Protein AF-A0A7C2QE34-F1 (afdb_monomer)

Nearest PDB structures (foldseek):
  6n90-assembly1_B  TM=3.747E-01  e=2.662E-01  Agrobacterium tumefaciens
  5ja9-assembly2_D  TM=2.965E-01  e=1.033E+00  Vibrio cholerae O1 biovar El Tor str. N16961

Sequence (164 aa):
MEIRVVDKAGKTLPSAQEALEALGLRELWKSIINVPYGEVAKAIAALLEFCDLYPTEEGSWRGSLGYGVAVHLKKDRDRWLVEVAVPFEYDEGTALLLKRMESLTEDVERVKRAIGTLDDRIEELETLLRKGGEEEEEGMDEEAAERLAEVMEKLSKILGERKR

Structure (mmCIF, N/CA/C/O backbone):
data_AF-A0A7C2QE34-F1
#
_entry.id   AF-A0A7C2QE34-F1
#
loop_
_atom_site.group_PDB
_atom_site.id
_atom_site.type_symbol
_atom_site.label_atom_id
_atom_site.label_alt_id
_atom_site.label_comp_id
_atom_site.label_asym_id
_atom_site.label_entity_id
_atom_site.label_seq_id
_atom_site.pdbx_PDB_ins_code
_atom_site.Cartn_x
_atom_site.Cartn_y
_atom_site.Cartn_z
_atom_site.occupancy
_atom_site.B_iso_or_equiv
_atom_site.auth_seq_id
_atom_site.auth_comp_id
_atom_site.auth_asym_id
_atom_site.auth_atom_id
_atom_site.pdbx_PDB_model_num
ATOM 1 N N . MET A 1 1 ? 17.418 0.022 -2.327 1.00 87.00 1 MET A N 1
ATOM 2 C CA . MET A 1 1 ? 16.814 -0.405 -3.609 1.00 87.00 1 MET A CA 1
ATOM 3 C C . MET A 1 1 ? 16.168 0.823 -4.221 1.00 87.00 1 MET A C 1
ATOM 5 O O . MET A 1 1 ? 15.774 1.695 -3.457 1.00 87.00 1 MET A O 1
ATOM 9 N N . GLU A 1 2 ? 16.061 0.937 -5.543 1.00 90.44 2 GLU A N 1
ATOM 10 C CA . GLU A 1 2 ? 15.255 2.016 -6.132 1.00 90.44 2 GLU A CA 1
ATOM 11 C C . GLU A 1 2 ? 13.801 1.556 -6.265 1.00 90.44 2 GLU A C 1
ATOM 13 O O . GLU A 1 2 ? 13.545 0.430 -6.693 1.00 90.44 2 GLU A O 1
ATOM 18 N N . ILE A 1 3 ? 12.862 2.428 -5.899 1.00 93.75 3 ILE A N 1
ATOM 19 C CA . ILE A 1 3 ? 11.430 2.211 -6.095 1.00 93.75 3 ILE A CA 1
ATOM 20 C C . ILE A 1 3 ? 10.917 3.343 -6.978 1.00 93.75 3 ILE A C 1
ATOM 22 O O . ILE A 1 3 ? 11.118 4.516 -6.663 1.00 93.75 3 ILE A O 1
ATOM 26 N N . ARG A 1 4 ? 10.261 2.996 -8.082 1.00 94.81 4 ARG A N 1
ATOM 27 C CA . ARG A 1 4 ? 9.604 3.943 -8.986 1.00 94.81 4 ARG A CA 1
ATOM 28 C C . ARG A 1 4 ? 8.114 3.670 -8.969 1.00 94.81 4 ARG A C 1
ATOM 30 O O . ARG A 1 4 ? 7.709 2.515 -9.011 1.00 94.81 4 ARG A O 1
ATOM 37 N N . VAL A 1 5 ? 7.308 4.722 -8.952 1.00 93.81 5 VAL A N 1
ATOM 38 C CA . VAL A 1 5 ? 5.875 4.610 -9.234 1.00 93.81 5 VAL A CA 1
ATOM 39 C C . VAL A 1 5 ? 5.650 5.193 -10.617 1.00 93.81 5 VAL A C 1
ATOM 41 O O . VAL A 1 5 ? 6.125 6.296 -10.894 1.00 93.81 5 VAL A O 1
ATOM 44 N N . VAL A 1 6 ? 4.978 4.444 -11.482 1.00 94.75 6 VAL A N 1
ATOM 45 C CA . VAL A 1 6 ? 4.633 4.864 -12.841 1.00 94.75 6 VAL A CA 1
ATOM 46 C C . VAL A 1 6 ? 3.124 4.864 -13.002 1.00 94.75 6 VAL A C 1
ATOM 48 O O . VAL A 1 6 ? 2.434 3.976 -12.502 1.00 94.75 6 VAL A O 1
ATOM 51 N N . ASP A 1 7 ? 2.607 5.879 -13.675 1.00 93.19 7 ASP A N 1
ATOM 52 C CA . ASP A 1 7 ? 1.186 5.974 -13.974 1.00 93.19 7 ASP A CA 1
ATOM 53 C C . ASP A 1 7 ? 0.800 5.151 -15.214 1.00 93.19 7 ASP A C 1
ATOM 55 O O . ASP A 1 7 ? 1.642 4.522 -15.865 1.00 93.19 7 ASP A O 1
ATOM 59 N N . LYS A 1 8 ? -0.488 5.161 -15.565 1.00 91.81 8 LYS A N 1
ATOM 60 C CA . LYS A 1 8 ? -1.010 4.446 -16.737 1.00 91.81 8 LYS A CA 1
ATOM 61 C C . LYS A 1 8 ? -0.363 4.888 -18.059 1.00 91.81 8 LYS A C 1
ATOM 63 O O . LYS A 1 8 ? -0.275 4.084 -18.986 1.00 91.81 8 LYS A O 1
ATOM 68 N N . ALA A 1 9 ? 0.088 6.139 -18.153 1.00 90.75 9 ALA A N 1
ATOM 69 C CA . ALA A 1 9 ? 0.791 6.672 -19.318 1.00 90.75 9 ALA A CA 1
ATOM 70 C C . ALA A 1 9 ? 2.294 6.319 -19.316 1.00 90.75 9 ALA A C 1
ATOM 72 O O . ALA A 1 9 ? 3.016 6.681 -20.246 1.00 90.75 9 ALA A O 1
ATOM 73 N N . GLY A 1 10 ? 2.777 5.608 -18.292 1.00 89.62 10 GLY A N 1
ATOM 74 C CA . GLY A 1 10 ? 4.185 5.263 -18.110 1.00 89.62 10 GLY A CA 1
ATOM 75 C C . GLY A 1 10 ? 5.027 6.419 -17.568 1.00 89.62 10 GLY A C 1
ATOM 76 O O . GLY A 1 10 ? 6.257 6.351 -17.601 1.00 89.62 10 GLY A O 1
ATOM 77 N N . LYS A 1 11 ? 4.397 7.491 -17.077 1.00 91.75 11 LYS A N 1
ATOM 78 C CA . LYS A 1 11 ? 5.093 8.632 -16.484 1.00 91.75 11 LYS A CA 1
ATOM 79 C C . LYS A 1 11 ? 5.505 8.287 -15.058 1.00 91.75 11 LYS A C 1
ATOM 81 O O . LYS A 1 11 ? 4.671 7.930 -14.230 1.00 91.75 11 LYS A O 1
ATOM 86 N N . THR A 1 12 ? 6.790 8.445 -14.756 1.00 91.94 12 THR A N 1
ATOM 87 C CA . THR A 1 12 ? 7.309 8.296 -13.392 1.00 91.94 12 THR A CA 1
ATOM 88 C C . THR A 1 12 ? 6.853 9.460 -12.518 1.00 91.94 12 THR A C 1
ATOM 90 O O . THR A 1 12 ? 7.025 10.628 -12.880 1.00 91.94 12 THR A O 1
ATOM 93 N N . LEU A 1 13 ? 6.293 9.147 -11.353 1.00 88.38 13 LEU A N 1
ATOM 94 C CA . LEU A 1 13 ? 5.865 10.147 -10.383 1.00 88.38 13 LEU A CA 1
ATOM 95 C C . LEU A 1 13 ? 7.080 10.773 -9.665 1.00 88.38 13 LEU A C 1
ATOM 97 O O . LEU A 1 13 ? 8.072 10.078 -9.436 1.00 88.38 13 LEU A O 1
ATOM 101 N N . PRO A 1 14 ? 7.012 12.057 -9.255 1.00 83.38 14 PRO A N 1
ATOM 102 C CA . PRO A 1 14 ? 8.139 12.750 -8.619 1.00 83.38 14 PRO A CA 1
ATOM 103 C C . PRO A 1 14 ? 8.567 12.157 -7.270 1.00 83.38 14 PRO A C 1
ATOM 105 O O . PRO A 1 14 ? 9.751 12.173 -6.945 1.00 83.38 14 PRO A O 1
ATOM 108 N N . SER A 1 15 ? 7.612 11.641 -6.489 1.00 87.38 15 SER A N 1
ATOM 109 C CA . SER A 1 15 ? 7.858 11.013 -5.189 1.00 87.38 15 SER A CA 1
ATOM 110 C C . SER A 1 15 ? 7.168 9.654 -5.130 1.00 87.38 15 SER A C 1
ATOM 112 O O . SER A 1 15 ? 5.945 9.562 -5.029 1.00 87.38 15 SER A O 1
ATOM 114 N N . ALA A 1 16 ? 7.962 8.584 -5.206 1.00 89.56 16 ALA A N 1
ATOM 115 C CA . ALA A 1 16 ? 7.467 7.218 -5.063 1.00 89.56 16 ALA A CA 1
ATOM 116 C C . ALA A 1 16 ? 6.955 6.941 -3.640 1.00 89.56 16 ALA A C 1
ATOM 118 O O . ALA A 1 16 ? 5.975 6.218 -3.481 1.00 89.56 16 ALA A O 1
ATOM 119 N N . GLN A 1 17 ? 7.583 7.543 -2.624 1.00 90.50 17 GLN A N 1
ATOM 120 C CA . GLN A 1 17 ? 7.159 7.407 -1.233 1.00 90.50 17 GLN A CA 1
ATOM 121 C C . GLN A 1 17 ? 5.750 7.969 -1.035 1.00 90.50 17 GLN A C 1
ATOM 123 O O . GLN A 1 17 ? 4.858 7.221 -0.652 1.00 90.50 17 GLN A O 1
ATOM 128 N N . GLU A 1 18 ? 5.534 9.251 -1.351 1.00 84.19 18 GLU A N 1
ATOM 129 C CA . GLU A 1 18 ? 4.229 9.908 -1.170 1.00 84.19 18 GLU A CA 1
ATOM 130 C C . GLU A 1 18 ? 3.121 9.170 -1.931 1.00 84.19 18 GLU A C 1
ATOM 132 O O . GLU A 1 18 ? 2.039 8.938 -1.398 1.00 84.19 18 GLU A O 1
ATOM 137 N N . ALA A 1 19 ? 3.405 8.735 -3.163 1.00 85.88 19 ALA A N 1
ATOM 138 C CA . ALA A 1 19 ? 2.443 7.994 -3.968 1.00 85.88 19 ALA A CA 1
ATOM 139 C C . ALA A 1 19 ? 2.064 6.644 -3.340 1.00 85.88 19 ALA A C 1
ATOM 141 O O . ALA A 1 19 ? 0.885 6.302 -3.292 1.00 85.88 19 ALA A O 1
ATOM 142 N N . LEU A 1 20 ? 3.037 5.876 -2.840 1.00 88.56 20 LEU A N 1
ATOM 143 C CA . LEU A 1 20 ? 2.754 4.602 -2.175 1.00 88.56 20 LEU A CA 1
ATOM 144 C C . LEU A 1 20 ? 2.043 4.802 -0.840 1.00 88.56 20 LEU A C 1
ATOM 146 O O . LEU A 1 20 ? 1.117 4.054 -0.540 1.00 88.56 20 LEU A O 1
ATOM 150 N N . GLU A 1 21 ? 2.421 5.810 -0.055 1.00 85.56 21 GLU A N 1
ATOM 151 C CA . GLU A 1 21 ? 1.731 6.127 1.196 1.00 85.56 21 GLU A CA 1
ATOM 152 C C . GLU A 1 21 ? 0.264 6.486 0.949 1.00 85.56 21 GLU A C 1
ATOM 154 O O . GLU A 1 21 ? -0.617 5.928 1.605 1.00 85.56 21 GLU A O 1
ATOM 159 N N . ALA A 1 22 ? -0.016 7.307 -0.065 1.00 78.31 22 ALA A N 1
ATOM 160 C CA . ALA A 1 22 ? -1.380 7.674 -0.427 1.00 78.31 22 ALA A CA 1
ATOM 161 C C . ALA A 1 22 ? -2.210 6.496 -0.975 1.00 78.31 22 ALA A C 1
ATOM 163 O O . ALA A 1 22 ? -3.433 6.487 -0.848 1.00 78.31 22 ALA A O 1
ATOM 164 N N . LEU A 1 23 ? -1.558 5.478 -1.544 1.00 80.62 23 LEU A N 1
ATOM 165 C CA . LEU A 1 23 ? -2.192 4.222 -1.962 1.00 80.62 23 LEU A CA 1
ATOM 166 C C . LEU A 1 23 ? -2.378 3.221 -0.809 1.00 80.62 23 LEU A C 1
ATOM 168 O O . LEU A 1 23 ? -2.845 2.108 -1.041 1.00 80.62 23 LEU A O 1
ATOM 172 N N . GLY A 1 24 ? -1.997 3.575 0.423 1.00 80.94 24 GLY A N 1
ATOM 173 C CA . GLY A 1 24 ? -2.030 2.660 1.568 1.00 80.94 24 GLY A CA 1
ATOM 174 C C . GLY A 1 24 ? -0.920 1.602 1.543 1.00 80.94 24 GLY A C 1
ATOM 175 O O . GLY A 1 24 ? -0.971 0.628 2.287 1.00 80.94 24 GLY A O 1
ATOM 176 N N . LEU A 1 25 ? 0.108 1.793 0.714 1.00 88.44 25 LEU A N 1
ATOM 177 C CA . LEU A 1 25 ? 1.240 0.886 0.502 1.00 88.44 25 LEU A CA 1
ATOM 178 C C . LEU A 1 25 ? 2.505 1.355 1.246 1.00 88.44 25 LEU A C 1
ATOM 180 O O . LEU A 1 25 ? 3.631 1.098 0.819 1.00 88.44 25 LEU A O 1
ATOM 184 N N . ARG A 1 26 ? 2.341 2.042 2.383 1.00 89.50 26 ARG A N 1
ATOM 185 C CA . ARG A 1 26 ? 3.461 2.529 3.209 1.00 89.50 26 ARG A CA 1
ATOM 186 C C . ARG A 1 26 ? 4.398 1.401 3.653 1.00 89.50 26 ARG A C 1
ATOM 188 O O . ARG A 1 26 ? 5.616 1.570 3.639 1.00 89.50 26 ARG A O 1
ATOM 195 N N . GLU A 1 27 ? 3.847 0.255 4.043 1.00 90.62 27 GLU A N 1
ATOM 196 C CA . GLU A 1 27 ? 4.657 -0.878 4.508 1.00 90.62 27 GLU A CA 1
ATOM 197 C C . GLU A 1 27 ? 5.467 -1.508 3.367 1.00 90.62 27 GLU A C 1
ATOM 199 O O . GLU A 1 27 ? 6.635 -1.828 3.562 1.00 90.62 27 GLU A O 1
ATOM 204 N N . LEU A 1 28 ? 4.925 -1.544 2.144 1.00 91.94 28 LEU A N 1
ATOM 205 C CA . LEU A 1 28 ? 5.675 -1.962 0.955 1.00 91.94 28 LEU A CA 1
ATOM 206 C C . LEU A 1 28 ? 6.913 -1.080 0.739 1.00 91.94 28 LEU A C 1
ATOM 208 O O . LEU A 1 28 ? 8.012 -1.589 0.509 1.00 91.94 28 LEU A O 1
ATOM 212 N N . TRP A 1 29 ? 6.753 0.246 0.840 1.00 92.94 29 TRP A N 1
ATOM 213 C CA . TRP A 1 29 ? 7.878 1.179 0.739 1.00 92.94 29 TRP A CA 1
ATOM 214 C C . TRP A 1 29 ? 8.956 0.867 1.786 1.00 92.94 29 TRP A C 1
ATOM 216 O O . TRP A 1 29 ? 10.129 0.716 1.433 1.00 92.94 29 TRP A O 1
ATOM 226 N N . LYS A 1 30 ? 8.566 0.711 3.059 1.00 93.19 30 LYS A N 1
ATOM 227 C CA . LYS A 1 30 ? 9.497 0.421 4.163 1.00 93.19 30 LYS A CA 1
ATOM 228 C C . LYS A 1 30 ? 10.239 -0.905 3.985 1.00 93.19 30 LYS A C 1
ATOM 230 O O . LYS A 1 30 ? 11.448 -0.947 4.237 1.00 93.19 30 LYS A O 1
ATOM 235 N N . SER A 1 31 ? 9.546 -1.952 3.536 1.00 92.12 31 SER A N 1
ATOM 236 C CA . SER A 1 31 ? 10.136 -3.278 3.325 1.00 92.12 31 SER A CA 1
ATOM 237 C C . SER A 1 31 ? 11.163 -3.284 2.191 1.00 92.12 31 SER A C 1
ATOM 239 O O . SER A 1 31 ? 12.153 -4.008 2.264 1.00 92.12 31 SER A O 1
ATOM 241 N N . ILE A 1 32 ? 10.986 -2.448 1.161 1.00 93.31 32 ILE A N 1
ATOM 242 C CA . ILE A 1 32 ? 11.839 -2.469 -0.037 1.00 93.31 32 ILE A CA 1
ATOM 243 C C . ILE A 1 32 ? 12.969 -1.436 -0.001 1.00 93.31 32 ILE A C 1
ATOM 245 O O . ILE A 1 32 ? 14.078 -1.737 -0.454 1.00 93.31 32 ILE A O 1
ATOM 249 N N . ILE A 1 33 ? 12.744 -0.227 0.526 1.00 91.31 33 ILE A N 1
ATOM 250 C CA . ILE A 1 33 ? 13.709 0.883 0.408 1.00 91.31 33 ILE A CA 1
ATOM 251 C C . ILE A 1 33 ? 15.081 0.531 1.004 1.00 91.31 33 ILE A C 1
ATOM 253 O O . ILE A 1 33 ? 16.125 0.864 0.432 1.00 91.31 33 ILE A O 1
ATOM 257 N N . ASN A 1 34 ? 15.067 -0.249 2.088 1.00 89.62 34 ASN A N 1
ATOM 258 C CA . ASN A 1 34 ? 16.246 -0.678 2.836 1.00 89.62 34 ASN A CA 1
ATOM 259 C C . ASN A 1 34 ? 16.973 -1.885 2.223 1.00 89.62 34 ASN A C 1
ATOM 261 O O . ASN A 1 34 ? 18.064 -2.233 2.673 1.00 89.62 34 ASN A O 1
ATOM 265 N N . VAL A 1 35 ? 16.415 -2.525 1.190 1.00 91.31 35 VAL A N 1
ATOM 266 C CA . VAL A 1 35 ? 17.059 -3.671 0.536 1.00 91.31 35 VAL A CA 1
ATOM 267 C C . VAL A 1 35 ? 18.271 -3.192 -0.277 1.00 91.31 35 VAL A C 1
ATOM 269 O O . VAL A 1 35 ? 18.131 -2.302 -1.123 1.00 91.31 35 VAL A O 1
ATOM 272 N N . PRO A 1 36 ? 19.477 -3.754 -0.091 1.00 88.38 36 PRO A N 1
ATOM 273 C CA . PRO A 1 36 ? 20.642 -3.405 -0.902 1.00 88.38 36 PRO A CA 1
ATOM 274 C C . PRO A 1 36 ? 20.427 -3.683 -2.399 1.00 88.38 36 PRO A C 1
ATOM 276 O O . PRO A 1 3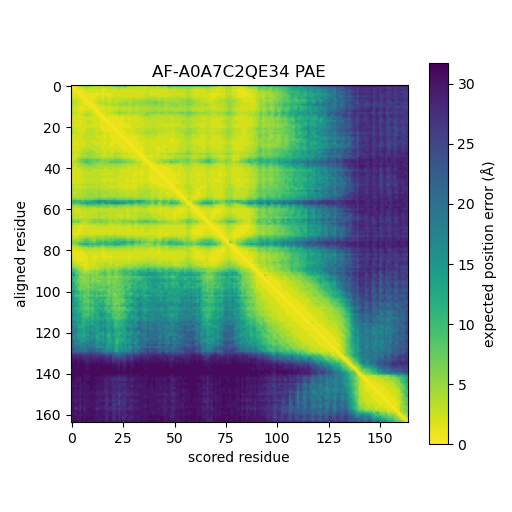6 ? 19.835 -4.690 -2.776 1.00 88.38 36 PRO A O 1
ATOM 279 N N . TYR A 1 37 ? 20.958 -2.824 -3.278 1.00 82.56 37 TYR A N 1
ATOM 280 C CA . TYR A 1 37 ? 20.737 -2.896 -4.738 1.00 82.56 37 TYR A CA 1
ATOM 281 C C . TYR A 1 37 ? 21.124 -4.231 -5.401 1.00 82.56 37 TYR A C 1
ATOM 283 O O . TYR A 1 37 ? 20.594 -4.557 -6.461 1.00 82.56 37 TYR A O 1
ATOM 291 N N . GLY A 1 38 ? 22.061 -4.980 -4.812 1.00 82.50 38 GLY A N 1
ATOM 292 C CA . GLY A 1 38 ? 22.523 -6.273 -5.329 1.00 82.50 38 GLY A CA 1
ATOM 293 C C . GLY A 1 38 ? 21.774 -7.488 -4.773 1.00 82.50 38 GLY A C 1
ATOM 294 O O . GLY A 1 38 ? 21.975 -8.597 -5.258 1.00 82.50 38 GLY A O 1
ATOM 295 N N . GLU A 1 39 ? 20.915 -7.313 -3.768 1.00 89.38 39 GLU A N 1
ATOM 296 C CA . GLU A 1 39 ? 20.287 -8.423 -3.044 1.00 89.38 39 GLU A CA 1
ATOM 297 C C . GLU A 1 39 ? 18.865 -8.705 -3.545 1.00 89.38 39 GLU A C 1
ATOM 299 O O . GLU A 1 39 ? 17.878 -8.559 -2.822 1.00 89.38 39 GLU A O 1
ATOM 304 N N . VAL A 1 40 ? 18.757 -9.154 -4.800 1.00 89.81 40 VAL A N 1
ATOM 305 C CA . VAL A 1 40 ? 17.463 -9.443 -5.445 1.00 89.81 40 VAL A CA 1
ATOM 306 C C . VAL A 1 40 ? 16.621 -10.459 -4.667 1.00 89.81 40 VAL A C 1
ATOM 308 O O . VAL A 1 40 ? 15.412 -10.300 -4.571 1.00 89.81 40 VAL A O 1
ATOM 311 N N . ALA A 1 41 ? 17.246 -11.461 -4.041 1.00 91.62 41 ALA A N 1
ATOM 312 C CA . ALA A 1 41 ? 16.528 -12.465 -3.257 1.00 91.62 41 ALA A CA 1
ATOM 313 C C . ALA A 1 41 ? 15.788 -11.846 -2.059 1.00 91.62 41 ALA A C 1
ATOM 315 O O . ALA A 1 41 ? 14.662 -12.241 -1.767 1.00 91.62 41 ALA A O 1
ATOM 316 N N . LYS A 1 42 ? 16.380 -10.835 -1.405 1.00 93.19 42 LYS A N 1
ATOM 317 C CA . LYS A 1 42 ? 15.715 -10.107 -0.315 1.00 93.19 42 LYS A CA 1
ATOM 318 C C . LYS A 1 42 ? 14.596 -9.213 -0.838 1.00 93.19 42 LYS A C 1
ATOM 320 O O . LYS A 1 42 ? 13.568 -9.100 -0.186 1.00 93.19 42 LYS A O 1
ATOM 325 N N . ALA A 1 43 ? 14.769 -8.631 -2.026 1.00 92.56 43 ALA A N 1
ATOM 326 C CA . ALA A 1 43 ? 13.715 -7.861 -2.682 1.00 92.56 43 ALA A CA 1
ATOM 327 C C . ALA A 1 43 ? 12.504 -8.740 -3.025 1.00 92.56 43 ALA A C 1
ATOM 329 O O . ALA A 1 43 ? 11.374 -8.356 -2.750 1.00 92.56 43 ALA A O 1
ATOM 330 N N . ILE A 1 44 ? 12.744 -9.935 -3.575 1.00 93.31 44 ILE A N 1
ATOM 331 C CA . ILE A 1 44 ? 11.700 -10.926 -3.868 1.00 93.31 44 ILE A CA 1
ATOM 332 C C . ILE A 1 44 ? 10.987 -11.330 -2.576 1.00 93.31 44 ILE A C 1
ATOM 334 O O . ILE A 1 44 ? 9.765 -11.267 -2.527 1.00 93.31 44 ILE A O 1
ATOM 338 N N . ALA A 1 45 ? 11.732 -11.686 -1.525 1.00 93.06 45 ALA A N 1
ATOM 339 C CA . ALA A 1 45 ? 11.148 -12.071 -0.241 1.00 93.06 45 ALA A CA 1
ATOM 340 C C . ALA A 1 45 ? 10.255 -10.965 0.346 1.00 93.06 45 ALA A C 1
ATOM 342 O O . ALA A 1 45 ? 9.123 -11.240 0.724 1.00 93.06 45 ALA A O 1
ATOM 343 N N . ALA A 1 46 ? 10.727 -9.717 0.338 1.00 93.38 46 ALA A N 1
ATOM 344 C CA . ALA A 1 46 ? 9.951 -8.575 0.809 1.00 93.38 46 ALA A CA 1
ATOM 345 C C . ALA A 1 46 ? 8.684 -8.330 -0.030 1.00 93.38 46 ALA A C 1
ATOM 347 O O . ALA A 1 46 ? 7.652 -7.964 0.513 1.00 93.38 46 ALA A O 1
ATOM 348 N N . LEU A 1 47 ? 8.731 -8.539 -1.350 1.00 94.38 47 LEU A N 1
ATOM 349 C CA . LEU A 1 47 ? 7.562 -8.386 -2.224 1.00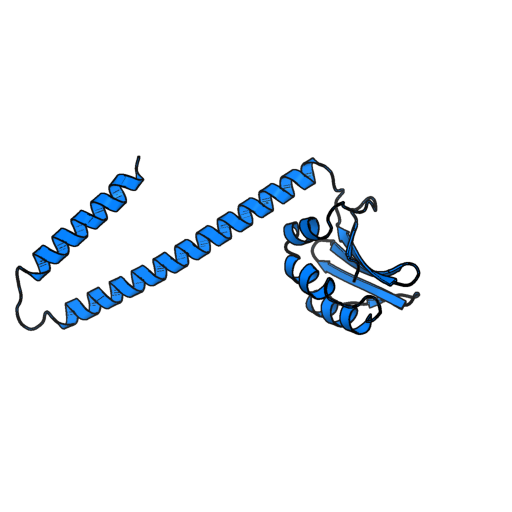 94.38 47 LEU A CA 1
ATOM 350 C C . LEU A 1 47 ? 6.528 -9.514 -2.054 1.00 94.38 47 LEU A C 1
ATOM 352 O O . LEU A 1 47 ? 5.331 -9.261 -2.196 1.00 94.38 47 LEU A O 1
ATOM 356 N N . LEU A 1 48 ? 6.976 -10.730 -1.723 1.00 94.69 48 LEU A N 1
ATOM 357 C CA . LEU A 1 48 ? 6.103 -11.885 -1.472 1.00 94.69 48 LEU A CA 1
ATOM 358 C C . LEU A 1 48 ? 5.215 -11.717 -0.230 1.00 94.69 48 LEU A C 1
ATOM 360 O O . LEU A 1 48 ? 4.197 -12.391 -0.121 1.00 94.69 48 LEU A O 1
ATOM 364 N N . GLU A 1 49 ? 5.552 -10.802 0.682 1.00 94.06 49 GLU A N 1
ATOM 365 C CA . GLU A 1 49 ? 4.684 -10.444 1.814 1.00 94.06 49 GLU A CA 1
ATOM 366 C C . GLU A 1 49 ? 3.405 -9.710 1.371 1.00 94.06 49 GLU A C 1
ATOM 368 O O . GLU A 1 49 ? 2.423 -9.685 2.111 1.00 94.06 49 GLU A O 1
ATOM 373 N N . PHE A 1 50 ? 3.400 -9.125 0.166 1.00 93.00 50 PHE A N 1
ATOM 374 C CA . PHE A 1 50 ? 2.305 -8.284 -0.330 1.00 93.00 50 PHE A CA 1
ATOM 375 C C . PHE A 1 50 ? 1.596 -8.856 -1.559 1.00 93.00 50 PHE A C 1
ATOM 377 O O . PHE A 1 50 ? 0.430 -8.538 -1.790 1.00 93.00 50 PHE A O 1
ATOM 384 N N . CYS A 1 51 ? 2.284 -9.653 -2.379 1.00 93.12 51 CYS A N 1
ATOM 385 C CA . CYS A 1 51 ? 1.708 -10.227 -3.591 1.00 93.12 51 CYS A CA 1
ATOM 386 C C . CYS A 1 51 ? 2.412 -11.503 -4.042 1.00 93.12 51 CYS A C 1
ATOM 388 O O . CYS A 1 51 ? 3.605 -11.689 -3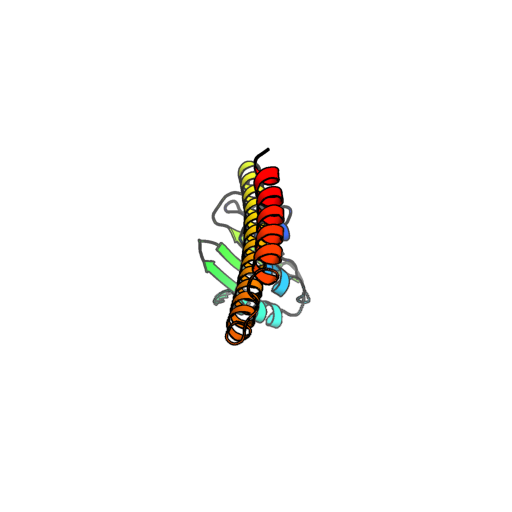.808 1.00 93.12 51 CYS A O 1
ATOM 390 N N . ASP A 1 52 ? 1.689 -12.329 -4.796 1.00 93.81 52 ASP A N 1
ATOM 391 C CA . ASP A 1 52 ? 2.306 -13.412 -5.552 1.00 93.81 52 ASP A CA 1
ATOM 392 C C . ASP A 1 52 ? 3.189 -12.839 -6.667 1.00 93.81 52 ASP A C 1
ATOM 394 O O . ASP A 1 52 ? 2.777 -11.940 -7.412 1.00 93.81 52 ASP A O 1
ATOM 398 N N . LEU A 1 53 ? 4.399 -13.386 -6.799 1.00 93.56 53 LEU A N 1
ATOM 399 C CA . LEU A 1 53 ? 5.357 -12.997 -7.827 1.00 93.56 53 LEU A CA 1
ATOM 400 C C . LEU A 1 53 ? 5.582 -14.124 -8.825 1.00 93.56 53 LEU A C 1
ATOM 402 O O . LEU A 1 53 ? 5.839 -15.272 -8.464 1.00 93.56 53 LEU A O 1
ATOM 406 N N . TYR A 1 54 ? 5.594 -13.747 -10.094 1.00 92.81 54 TYR A N 1
ATOM 407 C CA . TYR A 1 54 ? 5.807 -14.635 -11.219 1.00 92.81 54 TYR A CA 1
ATOM 408 C C . TYR A 1 54 ? 7.080 -14.217 -11.954 1.00 92.81 54 TYR A C 1
ATOM 410 O O . TYR A 1 54 ? 7.218 -13.041 -12.318 1.00 92.81 54 TYR A O 1
ATOM 418 N N . PRO A 1 55 ? 8.024 -15.144 -12.181 1.00 92.50 55 PRO A N 1
ATOM 419 C CA . PRO A 1 55 ? 9.200 -14.853 -12.980 1.00 92.50 55 PRO A CA 1
ATOM 420 C C . PRO A 1 55 ? 8.798 -14.613 -14.441 1.00 92.50 55 PRO A C 1
ATOM 422 O O . PRO A 1 55 ? 7.818 -15.159 -14.944 1.00 92.50 55 PRO A O 1
ATOM 425 N N . THR A 1 56 ? 9.583 -13.797 -15.131 1.00 89.12 56 THR A N 1
ATOM 426 C CA . THR A 1 56 ? 9.427 -13.474 -16.557 1.00 89.12 56 THR A CA 1
ATOM 427 C C . THR A 1 56 ? 10.709 -13.806 -17.318 1.00 89.12 56 THR A C 1
ATOM 429 O O . THR A 1 56 ? 11.745 -14.067 -16.706 1.00 89.12 56 THR A O 1
ATOM 432 N N . GLU A 1 57 ? 10.645 -13.805 -18.652 1.00 75.44 57 GLU A N 1
ATOM 433 C CA . GLU A 1 57 ? 11.700 -14.339 -19.531 1.00 75.44 57 GLU A CA 1
ATOM 434 C C . GLU A 1 57 ? 13.083 -13.683 -19.343 1.00 75.44 57 GLU A C 1
ATOM 436 O O . GLU A 1 57 ? 14.104 -14.331 -19.551 1.00 75.44 57 GLU A O 1
ATOM 441 N N . GLU A 1 58 ? 13.140 -12.436 -18.870 1.00 77.12 58 GLU A N 1
ATOM 442 C CA . GLU A 1 58 ? 14.387 -11.675 -18.679 1.00 77.12 58 GLU A CA 1
ATOM 443 C C . GLU A 1 58 ? 14.958 -11.764 -17.249 1.00 77.12 58 GLU A C 1
ATOM 445 O O . GLU A 1 58 ? 15.833 -10.991 -16.857 1.00 77.12 58 GLU A O 1
ATOM 450 N N . GLY A 1 59 ? 14.442 -12.681 -16.425 1.00 81.38 59 GLY A N 1
ATOM 451 C CA . GLY A 1 59 ? 14.812 -12.793 -15.011 1.00 81.38 59 GLY A CA 1
ATOM 452 C C . GLY A 1 59 ? 14.173 -11.727 -14.113 1.00 81.38 59 GLY A C 1
ATOM 453 O O . GLY A 1 59 ? 14.430 -11.715 -12.909 1.00 81.38 59 GLY A O 1
ATOM 454 N N . SER A 1 60 ? 13.323 -10.853 -14.663 1.00 91.81 60 SER A N 1
ATOM 455 C CA . SER A 1 60 ? 12.447 -9.971 -13.889 1.00 91.81 60 SER A CA 1
ATOM 456 C C . SER A 1 60 ? 11.279 -10.730 -13.260 1.00 91.81 60 SER A C 1
ATOM 458 O O . SER A 1 60 ? 10.934 -11.835 -13.683 1.00 91.81 60 SER A O 1
ATOM 460 N N . TRP A 1 61 ? 10.635 -10.114 -12.274 1.00 94.88 61 TRP A N 1
ATOM 461 C CA . TRP A 1 61 ? 9.475 -10.670 -11.583 1.00 94.88 61 TRP A CA 1
ATOM 462 C C . TRP A 1 61 ? 8.305 -9.702 -11.645 1.00 94.88 61 TRP A C 1
ATOM 464 O O . TRP A 1 61 ? 8.498 -8.486 -11.580 1.00 94.88 61 TRP A O 1
ATOM 474 N N . ARG A 1 62 ? 7.092 -10.236 -11.772 1.00 95.25 62 ARG A N 1
ATOM 475 C CA . ARG A 1 62 ? 5.856 -9.453 -11.799 1.00 95.25 62 ARG A CA 1
ATOM 476 C C . ARG A 1 62 ? 4.869 -9.956 -10.762 1.00 95.25 62 ARG A C 1
ATOM 478 O O . ARG A 1 62 ? 4.717 -11.160 -10.613 1.00 95.25 62 ARG A O 1
ATOM 485 N N . GLY A 1 63 ? 4.168 -9.042 -10.111 1.00 95.19 63 GLY A N 1
ATOM 486 C CA . GLY A 1 63 ? 3.070 -9.343 -9.198 1.00 95.19 63 GLY A CA 1
ATOM 487 C C . GLY A 1 63 ? 1.953 -8.317 -9.314 1.00 95.19 63 GLY A C 1
ATOM 488 O O . GLY A 1 63 ? 2.087 -7.302 -10.003 1.00 95.19 63 GLY A O 1
ATOM 489 N N . SER A 1 64 ? 0.842 -8.581 -8.633 1.00 93.75 64 SER A N 1
ATOM 490 C CA . SER A 1 64 ? -0.259 -7.627 -8.498 1.00 93.75 64 SER A CA 1
ATOM 491 C C . SER A 1 64 ? -0.583 -7.402 -7.031 1.00 93.75 64 SER A C 1
ATOM 493 O O . SER A 1 64 ? -0.771 -8.357 -6.286 1.00 93.75 64 SER A O 1
ATOM 495 N N . LEU A 1 65 ? -0.695 -6.132 -6.643 1.00 90.81 65 LEU A N 1
ATOM 496 C CA . LEU A 1 65 ? -1.108 -5.714 -5.299 1.00 90.81 65 LEU A CA 1
ATOM 497 C C . LEU A 1 65 ? -2.637 -5.567 -5.183 1.00 90.81 65 LEU A C 1
ATOM 499 O O . LEU A 1 65 ? -3.143 -5.045 -4.194 1.00 90.81 65 LEU A O 1
ATOM 503 N N . GLY A 1 66 ? -3.383 -5.994 -6.207 1.00 84.75 66 GLY A N 1
ATOM 504 C CA . GLY A 1 66 ? -4.821 -5.763 -6.314 1.00 84.75 66 GLY A CA 1
ATOM 505 C C . GLY A 1 66 ? -5.171 -4.378 -6.867 1.00 84.75 66 GLY A C 1
ATOM 506 O O . GLY A 1 66 ? -4.305 -3.551 -7.148 1.00 84.75 66 GLY A O 1
ATOM 507 N N . TYR A 1 67 ? -6.468 -4.150 -7.099 1.00 81.81 67 TYR A N 1
ATOM 508 C CA . TYR A 1 67 ? -7.026 -2.881 -7.604 1.00 81.81 67 TYR A CA 1
ATOM 509 C C . TYR A 1 67 ? -6.374 -2.349 -8.892 1.00 81.81 67 TYR A C 1
ATOM 511 O O . TYR A 1 67 ? -6.360 -1.148 -9.136 1.00 81.81 67 TYR A O 1
ATOM 519 N N . GLY A 1 68 ? -5.829 -3.242 -9.726 1.00 84.50 68 GLY A N 1
ATOM 520 C CA . GLY A 1 68 ? -5.134 -2.877 -10.962 1.00 84.50 68 GLY A CA 1
ATOM 521 C C . GLY A 1 68 ? -3.713 -2.339 -10.763 1.00 84.50 68 GLY A C 1
ATOM 522 O O . GLY A 1 68 ? -3.103 -1.913 -11.740 1.00 84.50 68 GLY A O 1
ATOM 523 N N . VAL A 1 69 ? -3.174 -2.372 -9.540 1.00 91.88 69 VAL A N 1
ATOM 524 C CA . VAL A 1 69 ? -1.780 -2.021 -9.258 1.00 91.88 69 VAL A CA 1
ATOM 525 C C . VAL A 1 69 ? -0.889 -3.229 -9.540 1.00 91.88 69 VAL A C 1
ATOM 527 O O . VAL A 1 69 ? -1.103 -4.329 -9.013 1.00 91.88 69 VAL A O 1
ATOM 530 N N . ALA A 1 70 ? 0.117 -3.025 -10.385 1.00 94.75 70 ALA A N 1
ATOM 531 C CA . ALA A 1 70 ? 1.101 -4.037 -10.746 1.00 94.75 70 ALA A CA 1
ATOM 532 C C . ALA A 1 70 ? 2.475 -3.678 -10.178 1.00 94.75 70 ALA A C 1
ATOM 534 O O . ALA A 1 70 ? 2.829 -2.507 -10.070 1.00 94.75 70 ALA A O 1
ATOM 535 N N . VAL A 1 71 ? 3.262 -4.693 -9.837 1.00 96.06 71 VAL A N 1
ATOM 536 C CA . VAL A 1 71 ? 4.639 -4.536 -9.364 1.00 96.06 71 VAL A CA 1
ATOM 537 C C . VAL A 1 71 ? 5.563 -5.296 -10.287 1.00 96.06 71 VAL A C 1
ATOM 539 O O . VAL A 1 71 ? 5.355 -6.480 -10.532 1.00 96.06 71 VAL A O 1
ATOM 542 N N . HIS A 1 72 ? 6.601 -4.629 -10.770 1.00 95.31 72 HIS A N 1
ATOM 543 C CA . HIS A 1 72 ? 7.642 -5.196 -11.608 1.00 95.31 72 HIS A CA 1
ATOM 544 C C . HIS A 1 72 ? 9.003 -5.019 -10.930 1.00 95.31 72 HIS A C 1
ATOM 546 O O . HIS A 1 72 ? 9.529 -3.911 -10.836 1.00 95.31 72 HIS A O 1
ATOM 552 N N . LEU A 1 73 ? 9.610 -6.120 -10.497 1.00 94.81 73 LEU A N 1
ATOM 553 C CA . LEU A 1 73 ? 11.010 -6.152 -10.087 1.00 94.81 73 LEU A CA 1
ATOM 554 C C . LEU A 1 73 ? 11.860 -6.425 -11.328 1.00 94.81 73 LEU A C 1
ATOM 556 O O . LEU A 1 73 ? 11.849 -7.534 -11.865 1.00 94.81 73 LEU A O 1
ATOM 560 N N . LYS A 1 74 ? 12.587 -5.414 -11.796 1.00 92.75 74 LYS A N 1
ATOM 561 C CA . LYS A 1 74 ? 13.384 -5.489 -13.026 1.00 92.75 74 LYS A CA 1
ATOM 562 C C . LYS A 1 74 ? 14.783 -4.933 -12.827 1.00 92.75 74 LYS A C 1
ATOM 564 O O . LYS A 1 74 ? 15.050 -4.189 -11.884 1.00 92.75 74 LYS A O 1
ATOM 569 N N . LYS A 1 75 ? 15.680 -5.305 -13.735 1.00 88.38 75 LYS A N 1
ATOM 570 C CA . LYS A 1 75 ? 17.040 -4.779 -13.777 1.00 88.38 75 LYS A CA 1
ATOM 571 C C . LYS A 1 75 ? 17.074 -3.537 -14.668 1.00 88.38 75 LYS A C 1
ATOM 573 O O . LYS A 1 75 ? 16.686 -3.598 -15.828 1.00 88.38 75 LYS A O 1
ATOM 578 N N . ASP A 1 76 ? 17.543 -2.422 -14.123 1.00 83.00 76 ASP A N 1
ATOM 579 C CA . ASP A 1 76 ? 17.837 -1.188 -14.850 1.00 83.00 76 ASP A CA 1
ATOM 580 C C . ASP A 1 76 ? 19.352 -0.971 -14.841 1.00 83.00 76 ASP A C 1
ATOM 582 O O . ASP A 1 76 ? 19.961 -0.678 -13.805 1.00 83.00 76 ASP A O 1
ATOM 586 N N . ARG A 1 77 ? 19.977 -1.184 -16.004 1.00 81.50 77 ARG A N 1
ATOM 587 C CA . ARG A 1 77 ? 21.438 -1.211 -16.185 1.00 81.50 77 ARG A CA 1
ATOM 588 C C . ARG A 1 77 ? 22.103 -2.218 -15.234 1.00 81.50 77 ARG A C 1
ATOM 590 O O . ARG A 1 77 ? 21.983 -3.422 -15.445 1.00 81.50 77 ARG A O 1
ATOM 597 N N . ASP A 1 78 ? 22.747 -1.738 -14.173 1.00 80.44 78 ASP A N 1
ATOM 598 C CA . ASP A 1 78 ? 23.479 -2.544 -13.186 1.00 80.44 78 ASP A CA 1
ATOM 599 C C . ASP A 1 78 ? 22.764 -2.649 -11.832 1.00 80.44 78 ASP A C 1
ATOM 601 O O . ASP A 1 78 ? 23.342 -3.132 -10.857 1.00 80.44 78 ASP A O 1
ATOM 605 N N . ARG A 1 79 ? 21.518 -2.176 -11.731 1.00 86.44 79 ARG A N 1
ATOM 606 C CA . ARG A 1 79 ? 20.780 -2.118 -10.464 1.00 86.44 79 ARG A CA 1
ATOM 607 C C . ARG A 1 79 ? 19.422 -2.780 -10.600 1.00 86.44 79 ARG A C 1
ATOM 609 O O . ARG A 1 79 ? 18.772 -2.680 -11.634 1.00 86.44 79 ARG A O 1
ATOM 616 N N . TRP A 1 80 ? 18.986 -3.446 -9.540 1.00 90.06 80 TRP A N 1
ATOM 617 C CA . TRP A 1 80 ? 17.591 -3.842 -9.421 1.00 90.06 80 TRP A CA 1
ATOM 618 C C . TRP A 1 80 ? 16.753 -2.634 -9.010 1.00 90.06 80 TRP A C 1
ATOM 620 O O . TRP A 1 80 ? 17.213 -1.776 -8.249 1.00 90.06 80 TRP A O 1
ATOM 630 N N . LEU A 1 81 ? 15.534 -2.571 -9.533 1.00 93.06 81 LEU A N 1
ATOM 631 C CA . LEU A 1 81 ? 14.521 -1.622 -9.106 1.00 93.06 81 LEU A CA 1
ATOM 632 C C . LEU A 1 81 ? 13.161 -2.299 -9.019 1.00 93.06 81 LEU A C 1
ATOM 634 O O . LEU A 1 81 ? 12.882 -3.269 -9.728 1.00 93.06 81 LEU A O 1
ATOM 638 N N . VAL A 1 82 ? 12.315 -1.743 -8.163 1.00 95.06 82 VAL A N 1
ATOM 639 C CA . VAL A 1 82 ? 10.902 -2.090 -8.064 1.00 95.06 82 VAL A CA 1
ATOM 640 C C . VAL A 1 82 ? 10.102 -0.977 -8.723 1.00 95.06 82 VAL A C 1
ATOM 642 O O . VAL A 1 82 ? 10.135 0.168 -8.287 1.00 95.06 82 VAL A O 1
ATOM 645 N N . GLU A 1 83 ? 9.398 -1.299 -9.796 1.00 96.00 83 GLU A N 1
ATOM 646 C CA . GLU A 1 83 ? 8.465 -0.398 -10.462 1.00 96.00 83 GLU A CA 1
ATOM 647 C C . GLU A 1 83 ? 7.041 -0.774 -10.062 1.00 96.00 83 GLU A C 1
ATOM 649 O O . GLU A 1 83 ? 6.623 -1.913 -10.249 1.00 96.00 83 GLU A O 1
ATOM 654 N N . VAL A 1 84 ? 6.296 0.176 -9.509 1.00 95.88 84 VAL A N 1
ATOM 655 C CA . VAL A 1 84 ? 4.887 0.022 -9.152 1.00 95.88 84 VAL A CA 1
ATOM 656 C C . VAL A 1 84 ? 4.060 0.797 -10.167 1.00 95.88 84 VAL A C 1
ATOM 658 O O . VAL A 1 84 ? 4.136 2.021 -10.228 1.00 95.88 84 VAL A O 1
ATOM 661 N N . ALA A 1 85 ? 3.295 0.088 -10.987 1.00 94.75 85 ALA A N 1
ATOM 662 C CA . ALA A 1 85 ? 2.438 0.674 -12.004 1.00 94.75 85 ALA A CA 1
ATOM 663 C C . ALA A 1 85 ? 1.012 0.830 -11.471 1.00 94.75 85 ALA A C 1
ATOM 665 O O . ALA A 1 85 ? 0.397 -0.150 -11.044 1.00 94.75 85 ALA A O 1
ATOM 666 N N . VAL A 1 86 ? 0.486 2.054 -11.511 1.00 92.56 86 VAL A N 1
ATOM 667 C CA . VAL A 1 86 ? -0.882 2.370 -11.079 1.00 92.56 86 VAL A CA 1
ATOM 668 C C . VAL A 1 86 ? -1.829 2.478 -12.282 1.00 92.56 86 VAL A C 1
ATOM 670 O O . VAL A 1 86 ? -1.413 2.905 -13.359 1.00 92.56 86 VAL A O 1
ATOM 673 N N . PRO A 1 87 ? -3.117 2.116 -12.139 1.00 89.06 87 PRO A N 1
ATOM 674 C CA . PRO A 1 87 ? -4.042 1.997 -13.273 1.00 89.06 87 PRO A CA 1
ATOM 675 C C . PRO A 1 87 ? -4.662 3.329 -13.736 1.00 89.06 87 PRO A C 1
ATOM 677 O O . PRO A 1 87 ? -5.587 3.324 -14.550 1.00 89.06 87 PRO A O 1
ATOM 680 N N . PHE A 1 88 ? -4.191 4.465 -13.224 1.00 87.19 88 PHE A N 1
ATOM 681 C CA . PHE A 1 88 ? -4.700 5.805 -13.525 1.00 87.19 88 PHE A CA 1
ATOM 682 C C . PHE A 1 88 ? -3.561 6.733 -13.960 1.00 87.19 88 PHE A C 1
ATOM 684 O O . PHE A 1 88 ? -2.395 6.434 -13.718 1.00 87.19 88 PHE A O 1
ATOM 691 N N . GLU A 1 89 ? -3.893 7.830 -14.638 1.00 88.62 89 GLU A N 1
ATOM 692 C CA . GLU A 1 89 ? -2.932 8.885 -14.987 1.00 88.62 89 GLU A CA 1
ATOM 693 C C . GLU A 1 89 ? -2.740 9.822 -13.795 1.00 88.62 89 GLU A C 1
ATOM 695 O O . GLU A 1 89 ? -3.710 10.174 -13.123 1.00 88.62 89 GLU A O 1
ATOM 700 N N . TYR A 1 90 ? -1.496 10.215 -13.514 1.00 81.19 90 TYR A N 1
ATOM 701 C CA . TYR A 1 90 ? -1.198 11.081 -12.378 1.00 81.19 90 TYR A CA 1
ATOM 702 C C . TYR A 1 90 ? -1.095 12.544 -12.820 1.00 81.19 90 TYR A C 1
ATOM 704 O O . TYR A 1 90 ? -0.103 12.975 -13.426 1.00 81.19 90 TYR A O 1
ATOM 712 N N . ASP A 1 91 ? -2.115 1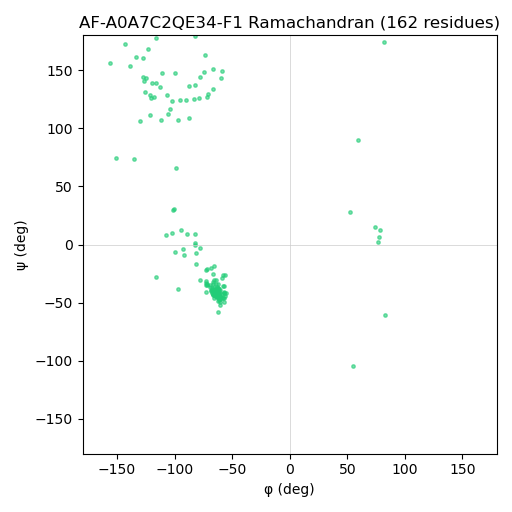3.323 -12.468 1.00 81.62 91 ASP A N 1
ATOM 713 C CA . ASP A 1 91 ? -2.189 14.766 -12.690 1.00 81.62 91 ASP A CA 1
ATOM 714 C C . ASP A 1 91 ? -2.230 15.564 -11.370 1.00 81.62 91 ASP A C 1
ATOM 716 O O . ASP A 1 91 ? -2.213 15.010 -10.267 1.00 81.62 91 ASP A O 1
ATOM 720 N N . GLU A 1 92 ? -2.244 16.897 -11.469 1.00 73.94 92 GLU A N 1
ATOM 721 C CA . GLU A 1 92 ? -2.295 17.780 -10.294 1.00 73.94 92 GLU A CA 1
ATOM 722 C C . GLU A 1 92 ? -3.574 17.584 -9.464 1.00 73.94 92 GLU A C 1
ATOM 724 O O . GLU A 1 92 ? -3.533 17.680 -8.236 1.00 73.94 92 GLU A O 1
ATOM 729 N N . GLY A 1 93 ? -4.701 17.268 -10.113 1.00 79.25 93 GLY A N 1
ATOM 730 C CA . GLY A 1 93 ? -5.966 16.981 -9.435 1.00 79.25 93 GLY A CA 1
ATOM 731 C C . GLY A 1 93 ? -5.884 15.708 -8.595 1.00 79.25 93 GLY A C 1
ATOM 732 O O . GLY A 1 93 ? -6.296 15.694 -7.435 1.00 79.25 93 GLY A O 1
ATOM 733 N N . THR A 1 94 ? -5.270 14.667 -9.148 1.00 79.06 94 THR A N 1
ATOM 734 C CA . THR A 1 94 ? -4.990 13.394 -8.481 1.00 79.06 94 THR A CA 1
ATOM 735 C C . THR A 1 94 ? -4.028 13.596 -7.316 1.00 79.06 94 THR A C 1
ATOM 737 O O . THR A 1 94 ? -4.294 13.116 -6.216 1.00 79.06 94 THR A O 1
ATOM 740 N N . ALA A 1 95 ? -2.967 14.388 -7.499 1.00 72.69 95 ALA A N 1
ATOM 741 C CA . ALA A 1 95 ? -2.043 14.737 -6.421 1.00 72.69 95 ALA A CA 1
ATOM 742 C C . ALA A 1 95 ? -2.751 15.453 -5.257 1.00 72.69 95 ALA A C 1
ATOM 744 O O . ALA A 1 95 ? -2.505 15.150 -4.088 1.00 72.69 95 ALA A O 1
ATOM 745 N N . LEU A 1 96 ? -3.653 16.392 -5.564 1.00 77.06 96 LEU A N 1
ATOM 746 C CA . LEU A 1 96 ? -4.433 17.105 -4.554 1.00 77.06 96 LEU A CA 1
ATOM 747 C C . LEU A 1 96 ? -5.407 16.174 -3.818 1.00 77.06 96 LEU A C 1
ATOM 749 O O . LEU A 1 96 ? -5.542 16.273 -2.598 1.00 77.06 96 LEU A O 1
ATOM 753 N N . LEU A 1 97 ? -6.086 15.283 -4.545 1.00 81.25 97 LEU A N 1
ATOM 754 C CA . LEU A 1 97 ? -6.997 14.295 -3.964 1.00 81.25 97 LEU A CA 1
ATOM 755 C C . LEU A 1 97 ? -6.260 13.346 -3.019 1.00 81.25 97 LEU A C 1
ATOM 757 O O . LEU A 1 97 ? -6.705 13.159 -1.889 1.00 81.25 97 LEU A O 1
ATOM 761 N N . LEU A 1 98 ? -5.111 12.819 -3.440 1.00 75.06 98 LEU A N 1
ATOM 762 C CA . LEU A 1 98 ? -4.290 11.921 -2.630 1.00 75.06 98 LEU A CA 1
ATOM 763 C C . LEU A 1 98 ? -3.809 12.596 -1.339 1.00 75.06 98 LEU A C 1
ATOM 765 O O . LEU A 1 98 ? -3.978 12.027 -0.264 1.00 75.06 98 LEU A O 1
ATOM 769 N N . LYS A 1 99 ? -3.340 13.850 -1.408 1.00 74.06 99 LYS A N 1
ATOM 770 C CA . LYS A 1 99 ? -2.977 14.630 -0.208 1.00 74.06 99 LYS A CA 1
ATOM 771 C C . LYS A 1 99 ? -4.150 14.836 0.750 1.00 74.06 99 LYS A C 1
ATOM 773 O O . LYS A 1 99 ? -3.987 14.779 1.966 1.00 74.06 99 LYS A O 1
ATOM 778 N N . ARG A 1 100 ? -5.354 15.080 0.222 1.00 79.94 100 ARG A N 1
ATOM 779 C CA . ARG A 1 100 ? -6.562 15.201 1.056 1.00 79.94 100 ARG A CA 1
ATOM 780 C C . ARG A 1 100 ? -6.942 13.872 1.704 1.00 79.94 100 ARG A C 1
ATOM 782 O O . ARG A 1 100 ? -7.355 13.873 2.858 1.00 79.94 100 ARG A O 1
ATOM 789 N N . MET A 1 101 ? -6.804 12.759 0.985 1.00 80.19 101 MET A N 1
ATOM 790 C CA . MET A 1 101 ? -7.057 11.422 1.530 1.00 80.19 101 MET A CA 1
ATOM 791 C C . MET A 1 101 ? -6.056 11.053 2.629 1.00 80.19 101 MET A C 1
ATOM 793 O 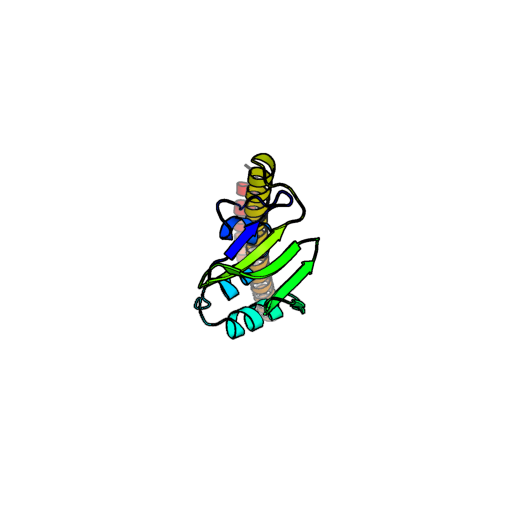O . MET A 1 101 ? -6.460 10.490 3.644 1.00 80.19 101 MET A O 1
ATOM 797 N N . GLU A 1 102 ? -4.783 11.413 2.468 1.00 76.12 102 GLU A N 1
ATOM 798 C CA . GLU A 1 102 ? -3.761 11.246 3.505 1.00 76.12 102 GLU A CA 1
ATOM 799 C C . GLU A 1 102 ? -4.128 12.030 4.771 1.00 76.12 102 GLU A C 1
ATOM 801 O O . GLU A 1 102 ? -4.255 11.434 5.840 1.00 76.12 102 GLU A O 1
ATOM 806 N N . SER A 1 103 ? -4.437 13.326 4.637 1.00 77.38 103 SER A N 1
ATOM 807 C CA . SER A 1 103 ? -4.894 14.160 5.759 1.00 77.38 103 SER A CA 1
ATOM 808 C C . SER A 1 103 ? -6.127 13.573 6.453 1.00 77.38 103 SER A C 1
ATOM 810 O O . SER A 1 103 ? -6.198 13.559 7.680 1.00 77.38 103 SER A O 1
ATOM 812 N N . LEU A 1 104 ? -7.095 13.061 5.686 1.00 78.81 104 LEU A N 1
ATOM 813 C CA . LEU A 1 104 ? -8.290 12.434 6.248 1.00 78.81 104 LEU A CA 1
ATOM 814 C C . LEU A 1 104 ? -7.952 11.141 7.004 1.00 78.81 104 LEU A C 1
ATOM 816 O O . LEU A 1 104 ? -8.533 10.866 8.051 1.00 78.81 104 LEU A O 1
ATOM 820 N N . THR A 1 105 ? -7.003 10.356 6.495 1.00 78.69 105 THR A N 1
ATOM 821 C CA . THR A 1 105 ? -6.535 9.125 7.146 1.00 78.69 105 THR A CA 1
ATOM 822 C C . THR A 1 105 ? -5.862 9.440 8.481 1.00 78.69 105 THR A C 1
ATOM 824 O O . THR A 1 105 ? -6.146 8.787 9.484 1.00 78.69 105 THR A O 1
ATOM 827 N N . GLU A 1 106 ? -5.024 10.477 8.530 1.00 78.06 106 GLU A N 1
ATOM 828 C CA . GLU A 1 106 ? -4.399 10.944 9.772 1.00 78.06 106 GLU A CA 1
ATOM 829 C C . GLU A 1 106 ? -5.426 11.419 10.805 1.00 78.06 106 GLU A C 1
ATOM 831 O O . GLU A 1 106 ? -5.304 11.106 11.995 1.00 78.06 106 GLU A O 1
ATOM 836 N N . ASP A 1 107 ? -6.454 12.144 10.361 1.00 79.88 107 ASP A N 1
ATOM 837 C CA . ASP A 1 107 ? -7.537 12.595 11.230 1.00 79.88 107 ASP A CA 1
ATOM 838 C C . ASP A 1 107 ? -8.340 11.413 11.786 1.00 79.88 107 ASP A C 1
ATOM 840 O O . ASP A 1 107 ? -8.621 11.374 12.986 1.00 79.88 107 ASP A O 1
ATOM 844 N N . VAL A 1 108 ? -8.635 10.401 10.963 1.00 81.94 108 VAL A N 1
ATOM 845 C CA . VAL A 1 108 ? -9.287 9.1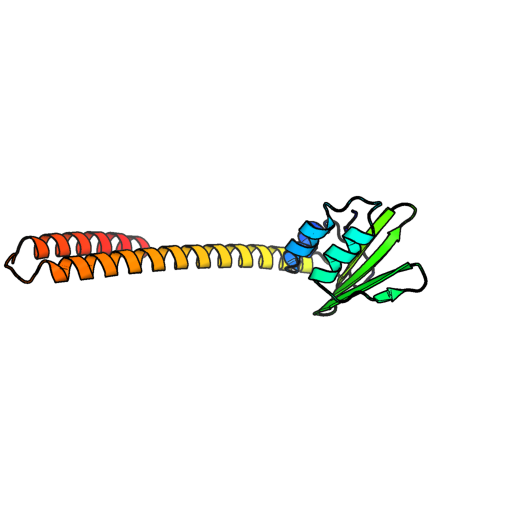62 11.419 1.00 81.94 108 VAL A CA 1
ATOM 846 C C . VAL A 1 108 ? -8.430 8.435 12.458 1.00 81.94 108 VAL A C 1
ATOM 848 O O . VAL A 1 108 ? -8.948 8.024 13.495 1.00 81.94 108 VAL A O 1
ATOM 851 N N . GLU A 1 109 ? -7.119 8.315 12.247 1.00 79.75 109 GLU A N 1
ATOM 852 C CA . GLU A 1 109 ? -6.212 7.700 13.226 1.00 79.75 109 GLU A CA 1
ATOM 853 C C . GLU A 1 109 ? -6.095 8.516 14.525 1.00 79.75 109 GLU A C 1
ATOM 855 O O . GLU A 1 109 ? -5.917 7.964 15.616 1.00 79.75 109 GLU A O 1
ATOM 860 N N . ARG A 1 110 ? -6.226 9.845 14.457 1.00 84.75 110 ARG A N 1
ATOM 861 C CA . ARG A 1 110 ? -6.323 10.690 15.655 1.00 84.75 110 ARG A CA 1
ATOM 862 C C . ARG A 1 110 ? -7.626 10.425 16.412 1.00 84.75 110 ARG A C 1
ATOM 864 O O . ARG A 1 110 ? -7.588 10.287 17.633 1.00 84.75 110 ARG A O 1
ATOM 871 N N . VAL A 1 111 ? -8.750 10.310 15.704 1.00 86.56 111 VAL A N 1
ATOM 872 C CA . VAL A 1 111 ? -10.057 9.998 16.302 1.00 86.56 111 VAL A CA 1
ATOM 873 C C . VAL A 1 111 ? -10.049 8.618 16.955 1.00 86.56 111 VAL A C 1
ATOM 875 O O . VAL A 1 111 ? -10.476 8.502 18.099 1.00 86.56 111 VAL A O 1
ATOM 878 N N . LYS A 1 112 ? -9.499 7.590 16.296 1.00 86.19 112 LYS A N 1
ATOM 879 C CA . LYS A 1 112 ? -9.375 6.242 16.879 1.00 86.19 112 LYS A CA 1
ATOM 880 C C . LYS A 1 112 ? -8.604 6.249 18.197 1.00 86.19 112 LYS A C 1
ATOM 882 O O . LYS A 1 112 ? -9.059 5.660 19.171 1.00 86.19 112 LYS A O 1
ATOM 887 N N . ARG A 1 113 ? -7.468 6.955 18.252 1.00 86.81 113 ARG A N 1
ATOM 888 C CA . ARG A 1 113 ? -6.691 7.103 19.494 1.00 86.81 113 ARG A CA 1
ATOM 889 C C . ARG A 1 113 ? -7.482 7.816 20.588 1.00 86.81 113 ARG A C 1
ATOM 891 O O . ARG A 1 113 ? -7.443 7.386 21.733 1.00 86.81 113 ARG A O 1
ATOM 898 N N . ALA A 1 114 ? -8.218 8.870 20.234 1.00 87.69 114 ALA A N 1
ATOM 899 C CA . ALA A 1 114 ? -9.059 9.587 21.186 1.00 87.69 114 ALA A CA 1
ATOM 900 C C . ALA A 1 114 ? -10.200 8.717 21.739 1.00 87.69 114 ALA A C 1
ATOM 902 O O . ALA A 1 114 ? -10.497 8.817 22.926 1.00 87.69 114 ALA A O 1
ATOM 903 N N . ILE A 1 115 ? -10.808 7.863 20.906 1.00 86.19 115 ILE A N 1
ATOM 904 C CA . ILE A 1 115 ? -11.812 6.882 21.343 1.00 86.19 115 ILE A CA 1
ATOM 905 C C . ILE A 1 115 ? -11.183 5.889 22.323 1.00 86.19 115 ILE A C 1
ATOM 907 O O . ILE A 1 115 ? -11.709 5.743 23.416 1.00 86.19 115 ILE A O 1
ATOM 911 N N . GLY A 1 116 ? -10.019 5.314 22.001 1.00 88.25 116 GLY A N 1
ATOM 912 C CA . GLY A 1 116 ? -9.329 4.397 22.917 1.00 88.25 116 GLY A CA 1
ATOM 913 C C . GLY A 1 116 ? -9.050 5.023 24.290 1.00 88.25 116 GLY A C 1
ATOM 914 O O . GLY A 1 116 ? -9.361 4.434 25.313 1.00 88.25 116 GLY A O 1
ATOM 915 N N . THR A 1 117 ? -8.579 6.274 24.330 1.00 90.12 117 THR A N 1
ATOM 916 C CA . THR A 1 117 ? -8.392 6.996 25.604 1.00 90.12 117 THR A CA 1
ATOM 917 C C . THR A 1 117 ? -9.703 7.245 26.358 1.00 90.12 117 THR A C 1
ATOM 919 O O . THR A 1 117 ? -9.695 7.361 27.582 1.00 90.12 117 THR A O 1
ATOM 922 N N . LEU A 1 118 ? -10.829 7.406 25.659 1.00 85.44 118 LEU A N 1
ATOM 923 C CA . LEU A 1 118 ? -12.132 7.542 26.312 1.00 85.44 118 LEU A CA 1
ATOM 924 C C . LEU A 1 118 ? -12.603 6.208 26.888 1.00 85.44 118 LEU A C 1
ATOM 926 O O . LEU A 1 118 ? -13.092 6.212 28.014 1.00 85.44 118 LEU A O 1
ATOM 930 N N . ASP A 1 119 ? -12.409 5.108 26.163 1.00 86.12 119 ASP A N 1
ATOM 931 C CA . ASP A 1 119 ? -12.742 3.762 26.632 1.00 86.12 119 ASP A CA 1
ATOM 932 C C . ASP A 1 119 ? -11.950 3.418 27.904 1.00 86.12 119 ASP A C 1
ATOM 934 O O . ASP A 1 119 ? -12.556 3.048 28.909 1.00 86.12 119 ASP A O 1
ATOM 938 N N . ASP A 1 120 ? -10.636 3.684 27.925 1.00 88.75 120 ASP A N 1
ATOM 939 C CA . ASP A 1 120 ? -9.788 3.486 29.113 1.00 88.75 120 ASP A CA 1
ATOM 940 C C . ASP A 1 120 ? -10.313 4.272 30.334 1.00 88.75 120 ASP A C 1
ATOM 942 O O . ASP A 1 120 ? -10.330 3.784 31.465 1.00 88.75 120 ASP A O 1
ATOM 946 N N . ARG A 1 121 ? -10.778 5.512 30.118 1.00 84.62 121 ARG A N 1
ATOM 947 C CA . ARG A 1 121 ? -11.325 6.364 31.190 1.00 84.62 121 ARG A CA 1
ATOM 948 C C . ARG A 1 121 ? -12.700 5.901 31.660 1.00 84.62 121 ARG A C 1
ATOM 950 O O . ARG A 1 121 ? -13.024 6.094 32.830 1.00 84.62 121 ARG A O 1
ATOM 957 N N . ILE A 1 122 ? -13.519 5.339 30.772 1.00 87.75 122 ILE A N 1
ATOM 958 C CA . ILE A 1 122 ? -14.799 4.729 31.148 1.00 87.75 122 ILE A CA 1
ATOM 959 C C . ILE A 1 122 ? -14.531 3.506 32.025 1.00 87.75 122 ILE A C 1
ATOM 961 O O . ILE A 1 122 ? -15.129 3.404 33.091 1.00 87.75 122 ILE A O 1
ATOM 965 N N . GLU A 1 123 ? -13.587 2.644 31.648 1.00 89.12 123 GLU A N 1
ATOM 966 C CA . GLU A 1 123 ? -13.216 1.465 32.439 1.00 89.12 123 GLU A CA 1
ATOM 967 C C . GLU A 1 123 ? -12.671 1.844 33.830 1.00 89.12 123 GLU A C 1
ATOM 969 O O . GLU A 1 123 ? -13.030 1.230 34.844 1.00 89.12 123 GLU A O 1
ATOM 974 N N . GLU A 1 124 ? -11.859 2.903 33.913 1.00 88.12 124 GLU A N 1
ATOM 975 C CA . GLU A 1 124 ? -11.386 3.452 35.188 1.00 88.12 124 GLU A CA 1
ATOM 976 C C . GLU A 1 124 ? -12.556 3.935 36.064 1.00 88.12 124 GLU A C 1
ATOM 978 O O . GLU A 1 124 ? -12.635 3.586 37.246 1.00 88.12 124 GLU A O 1
ATOM 983 N N . LEU A 1 125 ? -13.503 4.684 35.488 1.00 84.25 125 LEU A N 1
ATOM 984 C CA . LEU A 1 125 ? -14.692 5.168 36.196 1.00 84.25 125 LEU A CA 1
ATOM 985 C C . LEU A 1 125 ? -15.611 4.026 36.645 1.00 84.25 125 LEU A C 1
ATOM 987 O O . LEU A 1 125 ? -16.089 4.044 37.777 1.00 84.25 125 LEU A O 1
ATOM 991 N N . GLU A 1 126 ? -15.836 3.018 35.804 1.00 84.75 126 GLU A N 1
ATOM 992 C CA . GLU A 1 126 ? -16.613 1.827 36.161 1.00 84.75 126 GLU A CA 1
ATOM 993 C C . GLU A 1 126 ? -15.956 1.042 37.301 1.00 84.75 126 GLU A C 1
ATOM 995 O O . GLU A 1 126 ? -16.642 0.537 38.193 1.00 84.75 126 GLU A O 1
ATOM 1000 N N . THR A 1 127 ? -14.624 0.968 37.311 1.00 87.81 127 THR A N 1
ATOM 1001 C CA . THR A 1 127 ? -13.862 0.338 38.394 1.00 87.81 127 THR A CA 1
ATOM 1002 C C . THR A 1 127 ? -13.992 1.121 39.700 1.00 87.81 127 THR A C 1
ATOM 1004 O O . THR A 1 127 ? -14.170 0.517 40.758 1.00 87.81 127 THR A O 1
ATOM 1007 N N . LEU A 1 128 ? -13.928 2.455 39.645 1.00 85.69 128 LEU A N 1
ATOM 1008 C CA . LEU A 1 128 ? -14.126 3.318 40.813 1.00 85.69 128 LEU A CA 1
ATOM 1009 C C . LEU A 1 128 ? -15.553 3.220 41.362 1.00 85.69 128 LEU A C 1
ATOM 1011 O O . LEU A 1 128 ? -15.719 3.095 42.571 1.00 85.69 128 LEU A O 1
ATOM 1015 N N . LEU A 1 129 ? -16.568 3.210 40.494 1.00 78.19 129 LEU A N 1
ATOM 1016 C CA . LEU A 1 129 ? -17.968 3.037 40.896 1.00 78.19 129 LEU A CA 1
ATOM 1017 C C . LEU A 1 129 ? -18.209 1.678 41.5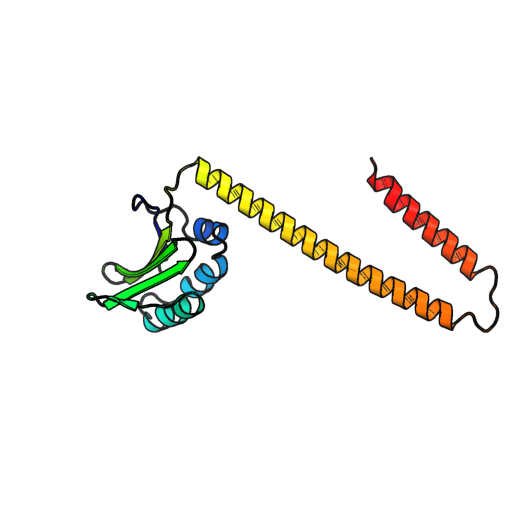60 1.00 78.19 129 LEU A C 1
ATOM 1019 O O . LEU A 1 129 ? -18.907 1.604 42.565 1.00 78.19 129 LEU A O 1
ATOM 1023 N N . ARG A 1 130 ? -17.601 0.607 41.037 1.00 78.88 130 ARG A N 1
ATOM 1024 C CA . ARG A 1 130 ? -17.705 -0.734 41.629 1.00 78.88 130 ARG A CA 1
ATOM 1025 C C . ARG A 1 130 ? -17.066 -0.802 43.013 1.00 78.88 130 ARG A C 1
ATOM 1027 O O . ARG A 1 130 ? -17.677 -1.337 43.925 1.00 78.88 130 ARG A O 1
ATOM 1034 N N . LYS A 1 131 ? -15.879 -0.211 43.177 1.00 78.25 131 LYS A N 1
ATOM 1035 C CA . LYS A 1 131 ? -15.195 -0.130 44.477 1.00 78.25 131 LYS A CA 1
ATOM 1036 C C . LYS A 1 131 ? -15.954 0.741 45.481 1.00 78.25 131 LYS A C 1
ATOM 1038 O O . LYS A 1 131 ? -16.039 0.369 46.640 1.00 78.25 131 LYS A O 1
ATOM 1043 N N . GLY A 1 132 ? -16.543 1.851 45.033 1.00 63.69 132 GLY A N 1
ATOM 1044 C CA . GLY A 1 132 ? -17.392 2.697 45.877 1.00 63.69 132 GLY A CA 1
ATOM 1045 C C . GLY A 1 132 ? -18.679 1.997 46.321 1.00 63.69 132 GLY A C 1
ATOM 1046 O O . GLY A 1 132 ? -19.081 2.142 47.466 1.00 63.69 132 GLY A O 1
ATOM 1047 N N . GLY A 1 133 ? -19.281 1.174 45.453 1.00 56.03 133 GLY A N 1
ATOM 1048 C CA . GLY A 1 133 ? -20.452 0.362 45.803 1.00 56.03 133 GLY A CA 1
ATOM 1049 C C . GLY A 1 133 ? -20.149 -0.825 46.728 1.00 56.03 133 GLY A C 1
ATOM 1050 O O . GLY A 1 133 ? -21.047 -1.301 47.412 1.00 56.03 133 GLY A O 1
ATOM 1051 N N . GLU A 1 134 ? -18.899 -1.296 46.777 1.00 56.19 134 GLU A N 1
ATOM 1052 C CA . GLU A 1 134 ? -18.445 -2.332 47.720 1.00 56.19 134 GLU A CA 1
ATOM 1053 C C . GLU A 1 134 ? -18.124 -1.764 49.121 1.00 56.19 134 GLU A C 1
ATOM 1055 O O . GLU A 1 134 ? -18.085 -2.524 50.086 1.00 56.19 134 GLU A O 1
ATOM 1060 N N . GLU A 1 135 ? -17.942 -0.444 49.260 1.00 49.72 135 GLU A N 1
ATOM 1061 C CA . GLU A 1 135 ? -17.717 0.242 50.548 1.00 49.72 135 GLU A CA 1
ATOM 1062 C C . GLU A 1 135 ? -19.020 0.766 51.203 1.00 49.72 135 GLU A C 1
ATOM 1064 O O . GLU A 1 135 ? -18.993 1.233 52.340 1.00 49.72 135 GLU A O 1
ATOM 1069 N N . GLU A 1 136 ? -20.178 0.633 50.544 1.00 48.72 136 GLU A N 1
ATOM 1070 C CA . GLU A 1 136 ? -21.488 1.147 50.995 1.00 48.72 136 GLU A CA 1
ATOM 1071 C C . GLU A 1 136 ? -22.417 0.090 51.644 1.00 48.72 136 GLU A C 1
ATOM 1073 O O . GLU A 1 136 ? -23.639 0.220 51.591 1.00 48.72 136 GLU A O 1
ATOM 1078 N N . GLU A 1 137 ? -21.884 -0.941 52.317 1.00 47.19 137 GLU A N 1
ATOM 1079 C CA . GLU A 1 137 ? -22.710 -1.809 53.192 1.00 47.19 137 GLU A CA 1
ATOM 1080 C C . GLU A 1 137 ? -22.620 -1.479 54.694 1.00 47.19 137 GLU A C 1
ATOM 1082 O O . GLU A 1 137 ? -23.434 -1.968 55.475 1.00 47.19 137 GLU A O 1
ATOM 1087 N N . GLU A 1 138 ? -21.738 -0.566 55.121 1.00 48.41 138 GLU A N 1
ATOM 1088 C CA . GLU A 1 138 ? -21.704 -0.086 56.512 1.00 48.41 138 GLU A CA 1
ATOM 1089 C C . GLU A 1 138 ? -21.550 1.443 56.592 1.00 48.41 138 GLU A C 1
ATOM 1091 O O . GLU A 1 138 ? -20.511 1.982 56.951 1.00 48.41 138 GLU A O 1
ATOM 1096 N N . GLY A 1 139 ? -22.648 2.136 56.275 1.00 52.56 139 GLY A N 1
ATOM 1097 C CA . GLY A 1 139 ? -23.007 3.459 56.796 1.00 52.56 139 GLY A CA 1
ATOM 1098 C C . GLY A 1 139 ? -22.040 4.620 56.548 1.00 52.56 139 GLY A C 1
ATOM 1099 O O . GLY A 1 139 ? -21.273 4.957 57.439 1.00 52.56 139 GLY A O 1
ATOM 1100 N N . MET A 1 140 ? -22.203 5.340 55.433 1.00 49.19 140 MET A N 1
ATOM 1101 C CA . MET A 1 140 ? -21.792 6.750 55.300 1.00 49.19 140 MET A CA 1
ATOM 1102 C C . MET A 1 140 ? -22.690 7.489 54.286 1.00 49.19 140 MET A C 1
ATOM 1104 O O . MET A 1 140 ? -22.294 7.798 53.165 1.00 49.19 140 MET A O 1
ATOM 1108 N N . ASP A 1 141 ? -23.922 7.775 54.719 1.00 62.84 141 ASP A N 1
ATOM 1109 C CA . ASP A 1 141 ? -24.784 8.823 54.155 1.00 62.84 141 ASP A CA 1
ATOM 1110 C C . ASP A 1 141 ? -24.077 10.201 54.266 1.00 62.84 141 ASP A C 1
ATOM 1112 O O . ASP A 1 141 ? -23.321 10.450 55.202 1.00 62.84 141 ASP A O 1
ATOM 1116 N N . GLU A 1 142 ? -24.347 11.111 53.328 1.00 56.62 142 GLU A N 1
ATOM 1117 C CA . GLU A 1 142 ? -23.877 12.514 53.221 1.00 56.62 142 GLU A CA 1
ATOM 1118 C C . GLU A 1 142 ? -22.492 12.791 52.600 1.00 56.62 142 GLU A C 1
ATOM 1120 O O . GLU A 1 142 ? -22.449 13.470 51.571 1.00 56.62 142 GLU A O 1
ATOM 1125 N N . GLU A 1 143 ? -21.362 12.301 53.123 1.00 56.53 143 GLU A N 1
ATOM 1126 C CA . GLU A 1 143 ? -20.041 12.769 52.628 1.00 56.53 143 GLU A CA 1
ATOM 1127 C C . GLU A 1 143 ? -19.702 12.242 51.214 1.00 56.53 143 GLU A C 1
ATOM 1129 O O . GLU A 1 143 ? -19.111 12.944 50.386 1.00 56.53 143 GLU A O 1
ATOM 1134 N N . ALA A 1 144 ? -20.131 11.016 50.893 1.00 54.50 144 ALA A N 1
ATOM 1135 C CA . ALA A 1 144 ? -20.003 10.443 49.551 1.00 54.50 144 ALA A CA 1
ATOM 1136 C C . ALA A 1 144 ? -20.925 11.146 48.538 1.00 54.50 144 ALA A C 1
ATOM 1138 O O . ALA A 1 144 ? -20.526 11.393 47.396 1.00 54.50 144 ALA A O 1
ATOM 1139 N N . ALA A 1 145 ? -22.123 11.549 48.973 1.00 59.94 145 ALA A N 1
ATOM 1140 C CA . ALA A 1 145 ? -23.085 12.274 48.148 1.00 59.94 145 ALA A CA 1
ATOM 1141 C C . ALA A 1 145 ? -22.599 13.695 47.804 1.00 59.94 145 ALA A C 1
ATOM 1143 O O . ALA A 1 145 ? -22.734 14.124 46.655 1.00 59.94 145 ALA A O 1
ATOM 1144 N N . GLU A 1 146 ? -21.963 14.401 48.749 1.00 62.41 146 GLU A N 1
ATOM 1145 C CA . GLU A 1 146 ? -21.329 15.702 48.482 1.00 62.41 146 GLU A CA 1
ATOM 1146 C C . GLU A 1 146 ? -20.171 15.582 47.484 1.00 62.41 146 GLU A C 1
ATOM 1148 O O . GLU A 1 146 ? -20.087 16.368 46.5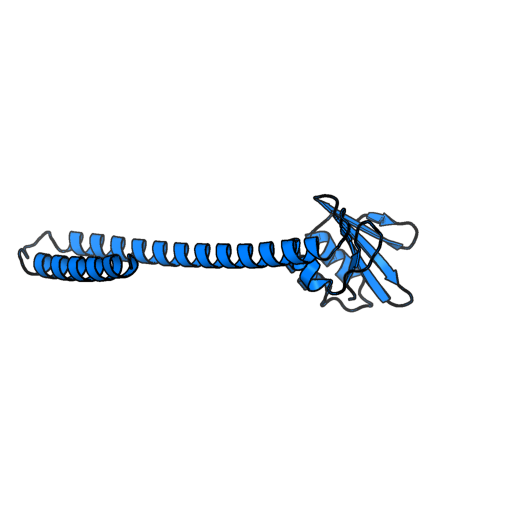35 1.00 62.41 146 GLU A O 1
ATOM 1153 N N . ARG A 1 147 ? -19.318 14.559 47.625 1.00 67.12 147 ARG A N 1
ATOM 1154 C CA . ARG A 1 147 ? -18.215 14.319 46.677 1.00 67.12 147 ARG A CA 1
ATOM 1155 C C . ARG A 1 147 ? -18.727 14.001 45.274 1.00 67.12 147 ARG A C 1
ATOM 1157 O O . ARG A 1 147 ? -18.168 14.493 44.292 1.00 67.12 147 ARG A O 1
ATOM 1164 N N . LEU A 1 148 ? -19.809 13.230 45.162 1.00 64.31 148 LEU A N 1
ATOM 1165 C CA . LEU A 1 148 ? -20.423 12.917 43.871 1.00 64.31 148 LEU A CA 1
ATOM 1166 C C . LEU A 1 148 ? -21.026 14.169 43.211 1.00 64.31 148 LEU A C 1
ATOM 1168 O O . LEU A 1 148 ? -20.876 14.369 42.002 1.00 64.31 148 LEU A O 1
ATOM 1172 N N . ALA A 1 149 ? -21.659 15.042 44.000 1.00 70.62 149 ALA A N 1
ATOM 1173 C CA . ALA A 1 149 ? -22.214 16.305 43.521 1.00 70.62 149 ALA A CA 1
ATOM 1174 C C . ALA A 1 149 ? -21.120 17.255 42.998 1.00 70.62 149 ALA A C 1
ATOM 1176 O O . ALA A 1 149 ? -21.275 17.856 41.932 1.00 70.62 149 ALA A O 1
ATOM 1177 N N . GLU A 1 150 ? -19.978 17.334 43.686 1.00 69.44 150 GLU A N 1
ATOM 1178 C CA . GLU A 1 150 ? -18.853 18.181 43.277 1.00 69.44 150 GLU A CA 1
ATOM 1179 C C . GLU A 1 150 ? -18.191 17.687 41.973 1.00 69.44 150 GLU A C 1
ATOM 1181 O O . GLU A 1 150 ? -17.802 18.479 41.107 1.00 69.44 150 GLU A O 1
ATOM 1186 N N . VAL A 1 151 ? -18.095 16.363 41.791 1.00 73.94 151 VAL A N 1
ATOM 1187 C CA . VAL A 1 151 ? -17.594 15.738 40.553 1.00 73.94 151 VAL A CA 1
ATOM 1188 C C . VAL A 1 151 ? -18.556 15.978 39.385 1.00 73.94 151 VAL A C 1
ATOM 1190 O O . VAL A 1 151 ? -18.117 16.331 38.286 1.00 73.94 151 VAL A O 1
ATOM 1193 N N . MET A 1 152 ? -19.864 15.863 39.624 1.00 71.00 152 MET A N 1
ATOM 1194 C CA . MET A 1 152 ? -20.907 16.157 38.636 1.00 71.00 152 MET A CA 1
ATOM 1195 C C . MET A 1 152 ? -20.892 17.630 38.197 1.00 71.00 152 MET A C 1
ATOM 1197 O O . MET A 1 152 ? -21.023 17.919 37.004 1.00 71.00 152 MET A O 1
ATOM 1201 N N . GLU A 1 153 ? -20.661 18.573 39.117 1.00 72.06 153 GLU A N 1
ATOM 1202 C CA . GLU A 1 153 ? -20.530 19.996 38.775 1.00 72.06 153 GLU A CA 1
ATOM 1203 C C . GLU A 1 153 ? -19.292 20.262 37.899 1.00 72.06 153 GLU A C 1
ATOM 1205 O O . GLU A 1 153 ? -19.375 20.972 36.889 1.00 72.06 153 GLU A O 1
ATOM 1210 N N . LYS A 1 154 ? -18.147 19.649 38.2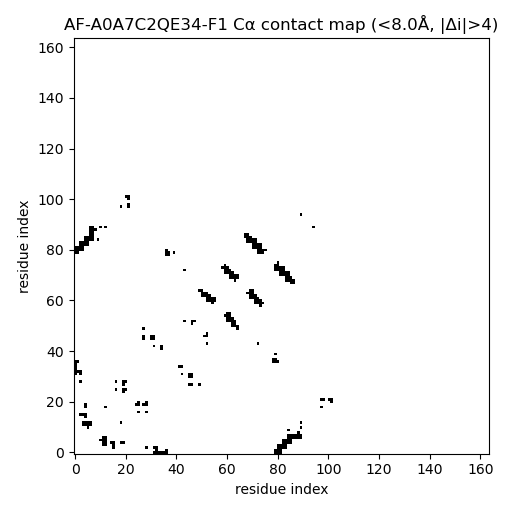32 1.00 74.25 154 LYS A N 1
ATOM 1211 C CA . LYS A 1 154 ? -16.907 19.773 37.443 1.00 74.25 154 LYS A CA 1
ATOM 1212 C C . LYS A 1 154 ? -17.072 19.198 36.034 1.00 74.25 154 LYS A C 1
ATOM 1214 O O . LYS A 1 154 ? -16.664 19.839 35.065 1.00 74.25 154 LYS A O 1
ATOM 1219 N N . LEU A 1 155 ? -17.725 18.043 35.896 1.00 63.47 155 LEU A N 1
ATOM 1220 C CA . LEU A 1 155 ? -18.037 17.440 34.595 1.00 63.47 155 LEU A CA 1
ATOM 1221 C C . LEU A 1 155 ? -18.985 18.311 33.762 1.00 63.47 155 LEU A C 1
ATOM 1223 O O . LEU A 1 155 ? -18.754 18.499 32.566 1.00 63.47 155 LEU A O 1
ATOM 1227 N N . SER A 1 156 ? -20.008 18.898 34.386 1.00 67.31 156 SER A N 1
ATOM 1228 C CA . SER A 1 156 ? -20.950 19.797 33.711 1.00 67.31 156 SER A CA 1
ATOM 1229 C C . SER A 1 156 ? -20.268 21.062 33.172 1.00 67.31 156 SER A C 1
ATOM 1231 O O . SER A 1 156 ? -20.522 21.457 32.033 1.00 67.31 156 SER A O 1
ATOM 1233 N N . LYS A 1 157 ? -19.323 21.655 33.920 1.00 68.94 157 LYS A N 1
ATOM 1234 C CA . LYS A 1 157 ? -18.504 22.789 33.441 1.00 68.94 157 LYS A CA 1
ATOM 1235 C C . LYS A 1 157 ? -17.651 22.420 32.227 1.00 68.94 157 LYS A C 1
ATOM 1237 O O . LYS A 1 157 ? -17.698 23.122 31.220 1.00 68.94 157 LYS A O 1
ATOM 1242 N N . ILE A 1 158 ? -16.952 21.285 32.280 1.00 67.44 158 ILE A N 1
ATOM 1243 C CA . ILE A 1 158 ? -16.110 20.803 31.170 1.00 67.44 158 ILE A CA 1
ATOM 1244 C C . ILE A 1 158 ? -16.948 20.548 29.905 1.00 67.44 158 ILE A C 1
ATOM 1246 O O . ILE A 1 158 ? -16.514 20.835 28.787 1.00 67.44 158 ILE A O 1
ATOM 1250 N N . LEU A 1 159 ? -18.164 20.021 30.066 1.00 55.53 159 LEU A N 1
ATOM 1251 C CA . LEU A 1 159 ? -19.074 19.748 28.952 1.00 55.53 159 LEU A CA 1
ATOM 1252 C C . LEU A 1 159 ? -19.787 21.010 28.435 1.00 55.53 159 LEU A C 1
ATOM 1254 O O . LEU A 1 159 ? -20.072 21.099 27.240 1.00 55.53 159 LEU A O 1
ATOM 1258 N N . GLY A 1 160 ? -20.041 21.998 29.296 1.00 51.84 160 GLY A N 1
ATOM 1259 C CA . GLY A 1 160 ? -20.634 23.288 28.934 1.00 51.84 160 GLY A CA 1
ATOM 1260 C C . GLY A 1 160 ? -19.680 24.210 28.169 1.00 51.84 160 GLY A C 1
ATOM 1261 O O . GLY A 1 160 ? -20.106 24.899 27.241 1.00 51.84 160 GLY A O 1
ATOM 1262 N N . GLU A 1 161 ? -18.385 24.182 28.489 1.00 49.69 161 GLU A N 1
ATOM 1263 C CA . GLU A 1 161 ? -17.357 24.978 27.801 1.00 49.69 161 GLU A CA 1
ATOM 1264 C C . GLU A 1 161 ? -17.052 24.474 26.379 1.00 49.69 161 GLU A C 1
ATOM 1266 O O . GLU A 1 161 ? -16.618 25.251 25.536 1.00 49.69 161 GLU A O 1
ATOM 1271 N N . ARG A 1 162 ? -17.372 23.211 26.058 1.00 45.38 162 ARG A N 1
ATOM 1272 C CA . ARG A 1 162 ? -17.245 22.641 24.700 1.00 45.38 162 ARG A CA 1
ATOM 1273 C C . ARG A 1 162 ? -18.358 23.037 23.718 1.00 45.38 162 ARG A C 1
ATOM 1275 O O . ARG A 1 162 ? -18.310 22.614 22.565 1.00 45.38 162 ARG A O 1
ATOM 1282 N N . LYS A 1 163 ? -19.373 23.799 24.149 1.00 43.69 163 LYS A N 1
ATOM 1283 C CA . LYS A 1 163 ? -20.496 24.251 23.299 1.00 43.69 163 LYS A CA 1
ATOM 1284 C C . LYS A 1 163 ? -20.398 25.714 22.827 1.00 43.69 163 LYS A C 1
ATOM 1286 O O . LYS A 1 163 ? -21.382 26.214 22.281 1.00 43.69 163 LYS A O 1
ATOM 1291 N N . ARG A 1 164 ? -19.264 26.398 23.016 1.00 38.38 164 ARG A N 1
ATOM 1292 C CA . ARG A 1 164 ? -19.004 27.727 22.429 1.00 38.38 164 ARG A CA 1
ATOM 1293 C C . ARG A 1 164 ? -17.915 27.683 21.374 1.00 38.38 164 ARG A C 1
ATOM 1295 O O . ARG A 1 164 ? -16.918 26.970 21.605 1.00 38.38 164 ARG A O 1
#

Foldseek 3Di:
DAEWEAEQVRDTDPDRQLVCVLVVNNQLCVQQVPDDFPCVVSNVVSVVVQFDWDADPQRKIKTANDPQWIWIFDDDPPGTYIYIYDHHDDDPVNVVVSVVSSVVVVVVVVVVVVVVVVVVVVVVVVVVVVVVVVVPPDDDPPPVVVVVVVVVVVVVVVVVVVPD

Secondary structure (DSSP, 8-state):
-EEEEE-TT-PBPS-HHHHHHHTT-HHHHHHHHTS-TT-HHHHHHHHHTTS-EEE-TTS-EEEEEETTEEEEEEEETTEEEEEEE-SS---HHHHHHHHHHHHHHHHHHHHHHHHHHHHHHHHHHHHHHHHHHHSTTS--TTHHHHHHHHHHHHHHHHHHHTT-

Radius of gyration: 27.3 Å; Cα contacts (8 Å, |Δi|>4): 167; chains: 1; bounding box: 48×43×76 Å

Solvent-accessible surface area (backbone atoms only — not comparable to full-atom values): 9126 Å² total; per-residue (Å²): 54,50,67,44,31,24,25,59,83,65,50,70,52,96,49,37,64,62,54,30,42,55,70,73,36,46,65,61,50,63,58,41,52,78,33,58,50,85,43,58,70,58,45,50,56,49,46,55,79,69,24,68,72,42,80,47,98,86,76,26,35,39,30,48,71,52,96,65,28,36,36,37,42,37,74,57,92,93,33,44,33,39,37,38,37,37,75,48,71,83,48,74,68,52,53,52,50,38,54,51,50,44,54,50,50,54,50,50,55,50,50,53,53,52,49,52,58,48,52,57,51,47,54,52,51,54,52,51,52,52,55,54,62,70,64,66,84,72,82,69,83,61,67,59,57,52,54,51,51,55,52,51,52,53,52,48,50,61,60,56,63,71,74,112

pLDDT: mean 81.68, std 13.4, range [38.38, 96.06]

Mean predicted aligned error: 13.81 Å